Protein AF-G9ZXR1-F1 (afdb_monomer_lite)

Structure (mmCIF, N/CA/C/O backbone):
data_AF-G9ZXR1-F1
#
_entry.id   AF-G9ZXR1-F1
#
loop_
_atom_site.group_PDB
_atom_site.id
_atom_site.type_symbol
_atom_site.label_atom_id
_atom_site.label_alt_id
_atom_site.label_comp_id
_atom_site.label_asym_id
_atom_site.label_entity_id
_atom_site.label_seq_id
_atom_site.pdbx_PDB_ins_code
_atom_site.Cartn_x
_atom_site.Cartn_y
_atom_site.Cartn_z
_atom_site.occupancy
_atom_site.B_iso_or_equiv
_atom_site.auth_seq_id
_atom_site.auth_comp_id
_atom_site.auth_asym_id
_atom_site.auth_atom_id
_atom_site.pdbx_PDB_model_num
ATOM 1 N N . MET A 1 1 ? -2.263 2.602 6.188 1.00 91.31 1 MET A N 1
ATOM 2 C CA . MET A 1 1 ? -3.716 2.313 6.142 1.00 91.31 1 MET A CA 1
ATOM 3 C C . MET A 1 1 ? -4.346 2.613 7.496 1.00 91.31 1 MET A C 1
ATOM 5 O O . MET A 1 1 ? -3.610 2.649 8.475 1.00 91.31 1 MET A O 1
ATOM 9 N N . ARG A 1 2 ? -5.656 2.857 7.561 1.00 92.75 2 ARG A N 1
ATOM 10 C CA . ARG A 1 2 ? -6.400 3.026 8.820 1.00 92.75 2 ARG A CA 1
ATOM 11 C C . ARG A 1 2 ? -6.849 1.683 9.395 1.00 92.75 2 ARG A C 1
ATOM 13 O O . ARG A 1 2 ? -6.794 0.664 8.706 1.00 92.75 2 ARG A O 1
ATOM 20 N N . ARG A 1 3 ? -7.321 1.685 10.646 1.00 90.94 3 ARG A N 1
ATOM 21 C CA . ARG A 1 3 ? -7.859 0.482 11.318 1.00 90.94 3 ARG A CA 1
ATOM 22 C C . ARG A 1 3 ? -9.105 -0.122 10.665 1.00 90.94 3 ARG A C 1
ATOM 24 O O . ARG A 1 3 ? -9.376 -1.295 10.878 1.00 90.94 3 ARG A O 1
ATOM 31 N N . ASP A 1 4 ? -9.831 0.645 9.862 1.00 91.06 4 ASP A N 1
ATOM 32 C CA . ASP A 1 4 ? -10.968 0.158 9.071 1.00 91.06 4 ASP A CA 1
ATOM 33 C C . ASP A 1 4 ? -10.551 -0.491 7.735 1.00 91.06 4 ASP A C 1
ATOM 35 O O . ASP A 1 4 ? -11.411 -0.897 6.959 1.00 91.06 4 ASP A O 1
ATOM 39 N N . GLY A 1 5 ? -9.244 -0.576 7.451 1.00 91.31 5 GLY A N 1
ATOM 40 C CA . GLY A 1 5 ? -8.718 -1.119 6.198 1.00 91.31 5 GLY A CA 1
ATOM 41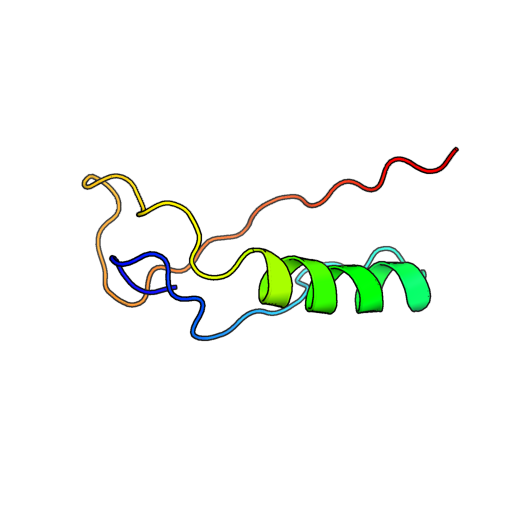 C C . GLY A 1 5 ? -8.573 -0.098 5.068 1.00 91.31 5 GLY A C 1
ATOM 42 O O . GLY A 1 5 ? -8.050 -0.428 4.001 1.00 91.31 5 GLY A O 1
ATOM 43 N N . THR A 1 6 ? -8.966 1.161 5.280 1.00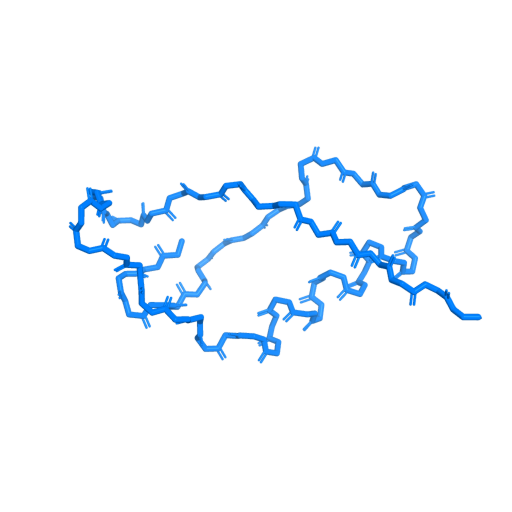 92.69 6 THR A N 1
ATOM 44 C CA . THR A 1 6 ? -8.834 2.217 4.270 1.00 92.69 6 THR A CA 1
ATOM 45 C C . THR A 1 6 ? -7.363 2.533 3.994 1.00 92.69 6 THR A C 1
ATOM 47 O O . THR A 1 6 ? -6.587 2.892 4.892 1.00 92.69 6 THR A O 1
ATOM 50 N N . VAL A 1 7 ? -6.954 2.457 2.726 1.00 92.62 7 VAL A N 1
ATOM 51 C CA . VAL A 1 7 ? -5.596 2.817 2.301 1.00 92.62 7 VAL A CA 1
ATOM 52 C C . VAL A 1 7 ? -5.503 4.333 2.118 1.00 92.62 7 VAL A C 1
ATOM 54 O O . VAL A 1 7 ? -6.076 4.897 1.198 1.00 92.62 7 VAL A O 1
ATOM 57 N N . VAL A 1 8 ? -4.768 5.003 3.009 1.00 92.69 8 VAL A N 1
ATOM 58 C CA . VAL A 1 8 ? -4.572 6.469 2.970 1.00 92.69 8 VAL A CA 1
ATOM 59 C C . VAL A 1 8 ? -3.391 6.908 2.103 1.00 92.69 8 VAL A C 1
ATOM 61 O O . VAL A 1 8 ? -3.376 8.027 1.607 1.00 92.69 8 VAL A O 1
ATOM 64 N N . ASN A 1 9 ? -2.380 6.051 1.957 1.00 93.31 9 ASN A N 1
ATOM 65 C CA . ASN A 1 9 ? -1.190 6.297 1.149 1.00 93.31 9 ASN A CA 1
ATOM 66 C C . ASN A 1 9 ? -0.527 4.953 0.817 1.00 93.31 9 ASN A C 1
ATOM 68 O O . ASN A 1 9 ? -0.608 4.015 1.617 1.00 93.31 9 ASN A O 1
ATOM 72 N N . TRP A 1 10 ? 0.142 4.879 -0.330 1.00 93.94 10 TRP A N 1
ATOM 73 C CA . TRP A 1 10 ? 0.952 3.744 -0.748 1.00 93.94 10 TRP A CA 1
ATOM 74 C C . TRP A 1 10 ? 2.125 4.211 -1.615 1.00 93.94 10 TRP A C 1
ATOM 76 O O . TRP A 1 10 ? 2.098 5.281 -2.220 1.00 93.94 10 TRP A O 1
ATOM 86 N N . ARG A 1 11 ? 3.176 3.394 -1.663 1.00 95.06 11 ARG A N 1
ATOM 87 C CA . ARG A 1 11 ? 4.323 3.588 -2.554 1.00 95.06 11 ARG A CA 1
ATOM 88 C C . ARG A 1 11 ? 4.959 2.251 -2.891 1.00 95.06 11 ARG A C 1
ATOM 90 O O . ARG A 1 11 ? 4.950 1.333 -2.071 1.00 95.06 11 ARG A O 1
ATOM 97 N N . ILE A 1 12 ? 5.595 2.182 -4.052 1.00 95.06 12 ILE A N 1
ATOM 98 C CA . ILE A 1 12 ? 6.464 1.064 -4.412 1.00 95.06 12 ILE A CA 1
ATOM 99 C C . ILE A 1 12 ? 7.817 1.275 -3.726 1.00 95.06 12 ILE A C 1
ATOM 101 O O . ILE A 1 12 ? 8.481 2.297 -3.906 1.00 95.06 12 ILE A O 1
ATOM 105 N N . VAL A 1 13 ? 8.214 0.324 -2.878 1.00 95.69 13 VAL A N 1
ATOM 106 C CA . VAL A 1 13 ? 9.537 0.339 -2.225 1.00 95.69 13 VAL A CA 1
ATOM 107 C C . VAL A 1 13 ? 10.614 -0.146 -3.194 1.00 95.69 13 VAL A C 1
ATOM 109 O O . VAL A 1 13 ? 11.697 0.431 -3.246 1.00 95.69 13 VAL A O 1
ATOM 112 N N . ARG A 1 14 ? 10.298 -1.178 -3.980 1.00 94.75 14 ARG A N 1
ATOM 113 C CA . ARG A 1 14 ? 11.147 -1.743 -5.028 1.00 94.75 14 ARG A CA 1
ATOM 114 C C . ARG A 1 14 ? 10.264 -2.112 -6.215 1.00 94.75 14 ARG A C 1
ATOM 116 O O . ARG A 1 14 ? 9.380 -2.949 -6.053 1.00 94.75 14 ARG A O 1
ATOM 123 N N . GLY A 1 15 ? 10.500 -1.467 -7.355 1.00 93.06 15 GLY A N 1
ATOM 124 C CA . GLY A 1 15 ? 9.798 -1.765 -8.603 1.00 93.06 15 GLY A CA 1
ATOM 125 C C . GLY A 1 15 ? 10.212 -3.109 -9.187 1.00 93.06 15 GLY A C 1
ATOM 126 O O . GLY A 1 15 ? 11.236 -3.689 -8.802 1.00 93.06 15 GLY A O 1
ATOM 127 N N . THR A 1 16 ? 9.407 -3.596 -10.119 1.00 92.69 16 THR A N 1
ATOM 128 C CA . THR A 1 16 ? 9.677 -4.821 -10.880 1.00 92.69 16 THR A CA 1
ATOM 129 C C . THR A 1 16 ? 10.746 -4.607 -11.956 1.00 92.69 16 THR A C 1
ATOM 131 O O . THR A 1 16 ? 11.423 -5.560 -12.337 1.00 92.69 16 THR A O 1
ATOM 134 N N . GLY A 1 17 ? 10.940 -3.355 -12.391 1.00 94.44 17 GLY A N 1
ATOM 135 C CA . GLY A 1 17 ? 11.750 -2.992 -13.558 1.00 94.44 17 GLY A CA 1
ATOM 136 C C . GLY A 1 17 ? 10.933 -2.892 -14.851 1.00 94.44 17 GLY A C 1
ATOM 137 O O . GLY A 1 17 ? 11.488 -2.505 -15.876 1.00 94.44 17 GLY A O 1
ATOM 138 N N . ASP A 1 18 ? 9.638 -3.201 -14.787 1.00 95.62 18 ASP A N 1
ATOM 139 C CA . ASP A 1 18 ? 8.668 -3.095 -15.871 1.00 95.62 18 ASP A CA 1
ATOM 140 C C . ASP A 1 18 ? 7.595 -2.063 -15.488 1.00 95.62 18 ASP A C 1
ATOM 142 O O . ASP A 1 18 ? 7.024 -2.117 -14.396 1.00 95.62 18 ASP A O 1
ATOM 146 N N . ALA A 1 19 ? 7.366 -1.083 -16.363 1.00 95.12 19 ALA A N 1
ATOM 147 C CA . ALA A 1 19 ? 6.474 0.033 -16.063 1.00 95.12 19 ALA A CA 1
ATOM 148 C C . ALA A 1 19 ? 5.000 -0.396 -15.999 1.00 95.12 19 ALA A C 1
ATOM 150 O O . ALA A 1 19 ? 4.277 0.087 -15.127 1.00 95.12 19 ALA A O 1
ATOM 151 N N . ASP A 1 20 ? 4.581 -1.332 -16.855 1.00 95.75 20 ASP A N 1
ATOM 152 C CA . ASP A 1 20 ? 3.193 -1.797 -16.924 1.00 95.75 20 ASP A CA 1
ATOM 153 C C . ASP A 1 20 ? 2.849 -2.622 -15.675 1.00 95.75 20 ASP A C 1
ATOM 155 O O . ASP A 1 20 ? 1.771 -2.485 -15.088 1.00 95.75 20 ASP A O 1
ATOM 159 N N . LEU A 1 21 ? 3.791 -3.450 -15.205 1.00 95.81 21 LEU A N 1
ATOM 160 C CA . LEU A 1 21 ? 3.628 -4.179 -13.945 1.00 95.81 21 LEU A CA 1
ATOM 161 C C . LEU A 1 21 ? 3.589 -3.238 -12.738 1.00 95.81 21 LEU A C 1
ATOM 163 O O . LEU A 1 21 ? 2.768 -3.432 -11.840 1.00 95.81 21 LEU A O 1
ATOM 167 N N . ASP A 1 22 ? 4.443 -2.216 -12.702 1.00 95.12 22 ASP A N 1
ATOM 168 C CA . ASP A 1 22 ? 4.457 -1.244 -11.607 1.00 95.12 22 ASP A CA 1
ATOM 169 C C . ASP A 1 22 ? 3.164 -0.396 -11.584 1.00 95.12 22 ASP A C 1
ATOM 171 O O . ASP A 1 22 ? 2.624 -0.136 -10.503 1.00 95.12 22 ASP A O 1
ATOM 175 N N . GLU A 1 23 ? 2.601 -0.036 -12.744 1.00 95.38 23 GLU A N 1
ATOM 176 C CA . GLU A 1 23 ? 1.291 0.628 -12.850 1.00 95.38 23 GLU A CA 1
ATOM 177 C C . GLU A 1 23 ? 0.151 -0.271 -12.344 1.00 95.38 23 GLU A C 1
ATOM 179 O O . GLU A 1 23 ? -0.687 0.164 -11.543 1.00 95.38 23 GLU A O 1
ATOM 184 N N . ALA A 1 24 ? 0.168 -1.557 -12.709 1.00 95.50 24 ALA A N 1
ATOM 185 C CA . ALA A 1 24 ? -0.832 -2.528 -12.270 1.00 95.50 24 ALA A CA 1
ATOM 186 C C . ALA A 1 24 ? -0.889 -2.692 -10.737 1.00 95.50 24 ALA A C 1
ATOM 188 O O . ALA A 1 24 ? -1.952 -3.010 -10.191 1.00 95.50 24 ALA A O 1
ATOM 189 N N . VAL A 1 25 ? 0.215 -2.442 -10.014 1.00 94.88 25 VAL A N 1
ATOM 190 C CA . VAL A 1 25 ? 0.213 -2.398 -8.537 1.00 94.88 25 VAL A CA 1
ATOM 191 C C . VAL A 1 25 ? -0.716 -1.297 -8.025 1.00 94.88 25 VAL A C 1
ATOM 193 O O . VAL A 1 25 ? -1.461 -1.516 -7.066 1.00 94.88 25 VAL A O 1
ATOM 196 N N . GLY A 1 26 ? -0.700 -0.123 -8.657 1.00 93.38 26 GLY A N 1
ATOM 197 C CA . GLY A 1 26 ? -1.546 1.000 -8.265 1.00 93.38 26 GLY A CA 1
ATOM 198 C C . GLY A 1 26 ? -3.024 0.684 -8.436 1.00 93.38 26 GLY A C 1
ATOM 199 O O . GLY A 1 26 ? -3.812 0.870 -7.503 1.00 93.38 26 GLY A O 1
ATOM 200 N N . GLU A 1 27 ? -3.396 0.121 -9.584 1.00 94.94 27 GLU A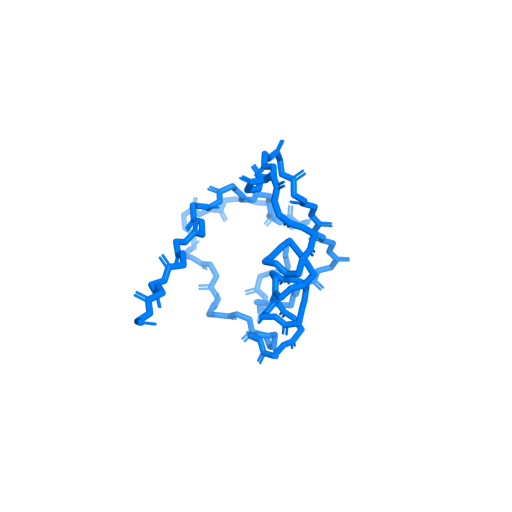 N 1
ATOM 201 C CA . GLU A 1 27 ? -4.771 -0.319 -9.807 1.00 94.94 27 GLU A CA 1
ATOM 202 C C . GLU A 1 27 ? -5.194 -1.431 -8.838 1.00 94.94 27 GLU A C 1
ATOM 204 O O . GLU A 1 27 ? -6.325 -1.443 -8.350 1.00 94.94 27 GLU A O 1
ATOM 209 N N . MET A 1 28 ? -4.291 -2.371 -8.536 1.00 94.25 28 MET A N 1
ATOM 210 C CA . MET A 1 28 ? -4.546 -3.438 -7.570 1.00 94.25 28 MET A CA 1
ATOM 211 C C . MET A 1 28 ? -4.901 -2.859 -6.198 1.00 94.25 28 MET A C 1
ATOM 213 O O . MET A 1 28 ? -5.886 -3.290 -5.602 1.00 94.25 28 MET A O 1
ATOM 217 N N . ILE A 1 29 ? -4.143 -1.872 -5.710 1.00 92.56 29 ILE A N 1
ATOM 218 C CA . ILE A 1 29 ? -4.392 -1.232 -4.409 1.00 92.56 29 ILE A CA 1
ATOM 219 C C . ILE A 1 29 ? -5.730 -0.488 -4.409 1.00 92.56 29 ILE A C 1
ATOM 221 O O . ILE A 1 29 ? -6.478 -0.588 -3.437 1.00 92.56 29 ILE A O 1
ATOM 225 N N . GLN A 1 30 ? -6.060 0.219 -5.495 1.00 91.44 30 GLN A N 1
ATOM 226 C CA . GLN A 1 30 ? -7.347 0.910 -5.620 1.00 91.44 30 GLN A CA 1
ATOM 227 C C . GLN A 1 30 ? -8.524 -0.068 -5.569 1.00 91.44 30 GLN A C 1
ATOM 229 O O . GLN A 1 30 ? -9.471 0.156 -4.818 1.00 91.44 30 GLN A O 1
ATOM 234 N N . ARG A 1 31 ? -8.446 -1.179 -6.312 1.00 92.25 31 ARG A N 1
ATOM 235 C CA . ARG A 1 31 ? -9.485 -2.223 -6.315 1.00 92.25 31 ARG A CA 1
ATOM 236 C C . ARG A 1 31 ? -9.592 -2.963 -4.984 1.00 92.25 31 ARG A C 1
ATOM 238 O O . ARG A 1 31 ? -10.673 -3.417 -4.631 1.00 92.25 31 ARG A O 1
ATOM 245 N N . ALA A 1 32 ? -8.479 -3.116 -4.272 1.00 90.00 32 ALA A N 1
ATOM 246 C CA . ALA A 1 32 ? -8.433 -3.834 -3.005 1.00 90.00 32 ALA A CA 1
ATOM 247 C C . ALA A 1 32 ? -8.912 -2.995 -1.808 1.00 90.00 32 ALA A C 1
ATOM 249 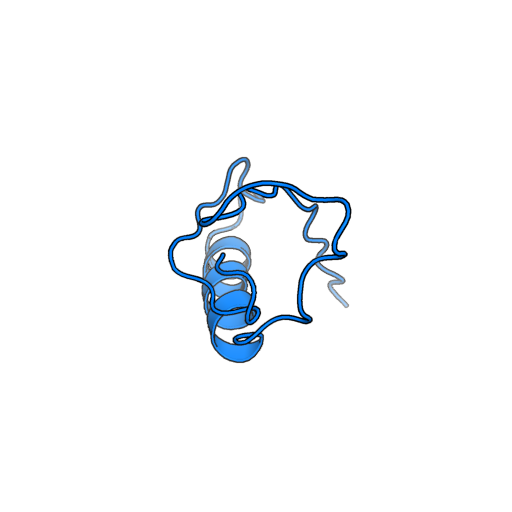O O . ALA A 1 32 ? -9.026 -3.535 -0.714 1.00 90.00 32 ALA A O 1
ATOM 250 N N . SER A 1 33 ? -9.164 -1.692 -1.979 1.00 88.00 33 SER A N 1
ATOM 251 C CA . SER A 1 33 ? -9.623 -0.830 -0.889 1.00 88.00 33 SER A CA 1
ATOM 252 C C . SER A 1 33 ? -11.138 -0.974 -0.644 1.00 88.00 33 SER A C 1
ATOM 254 O O . SER A 1 33 ? -11.909 -0.858 -1.596 1.00 88.00 33 SER A O 1
ATOM 256 N N . PRO A 1 34 ? -11.593 -1.114 0.618 1.00 90.56 34 PRO A N 1
ATOM 257 C CA . PRO A 1 34 ? -10.785 -1.247 1.829 1.00 90.56 34 PRO A CA 1
ATOM 258 C C . PRO A 1 34 ? -10.217 -2.664 1.985 1.00 90.56 34 PRO A C 1
ATOM 260 O O . PRO A 1 34 ? -10.880 -3.661 1.702 1.00 90.56 34 PRO A O 1
ATOM 263 N N . LEU A 1 35 ? -8.984 -2.739 2.482 1.00 89.69 35 LEU A N 1
ATOM 264 C CA . LEU A 1 35 ? -8.344 -4.005 2.821 1.00 89.69 35 LEU A CA 1
ATOM 265 C C . LEU A 1 35 ? -8.998 -4.625 4.069 1.00 89.69 35 LEU A C 1
ATOM 267 O O . LEU A 1 35 ? -9.689 -3.931 4.816 1.00 89.69 35 LEU A O 1
ATOM 271 N N . PRO A 1 36 ? -8.762 -5.917 4.355 1.00 90.75 36 PRO A N 1
ATOM 272 C CA . PRO A 1 36 ? -9.125 -6.494 5.642 1.00 90.75 36 PRO A CA 1
ATOM 273 C C . PRO A 1 36 ? -8.546 -5.674 6.799 1.00 90.75 36 PRO A C 1
ATOM 275 O O . PRO A 1 36 ? -7.402 -5.212 6.735 1.00 90.75 36 PRO A O 1
ATOM 278 N N . ALA A 1 37 ? -9.337 -5.510 7.861 1.00 90.44 37 ALA A N 1
ATOM 279 C CA . ALA A 1 37 ? -8.897 -4.788 9.043 1.00 90.44 37 ALA A CA 1
ATOM 280 C C . ALA A 1 37 ? -7.614 -5.430 9.616 1.00 90.44 37 ALA A C 1
ATOM 282 O O . ALA A 1 37 ? -7.525 -6.661 9.698 1.00 90.44 37 ALA A O 1
ATOM 283 N N . PRO A 1 38 ? -6.617 -4.621 10.009 1.00 88.38 38 PRO A N 1
ATOM 284 C CA . PRO A 1 38 ? -5.400 -5.130 10.617 1.00 88.38 38 PRO A CA 1
ATOM 285 C C . PRO A 1 38 ? -5.708 -5.833 11.944 1.00 88.38 38 PRO A C 1
ATOM 287 O O . PRO A 1 38 ? -6.611 -5.405 12.670 1.00 88.38 38 PRO A O 1
ATOM 290 N N . PRO A 1 39 ? -4.948 -6.882 12.296 1.00 90.75 39 PRO A N 1
ATOM 291 C CA . PRO A 1 39 ? -5.096 -7.543 13.584 1.00 90.75 39 PRO A CA 1
ATOM 292 C C . PRO A 1 39 ? -4.861 -6.557 14.745 1.00 90.75 39 PRO A C 1
ATOM 294 O O . PRO A 1 39 ? -4.057 -5.628 14.618 1.00 90.75 39 PRO A O 1
ATOM 297 N N . PRO A 1 40 ? -5.546 -6.744 15.889 1.00 88.81 40 PRO A N 1
ATOM 298 C CA . PRO A 1 40 ? -5.561 -5.776 16.988 1.00 88.81 40 PRO A CA 1
ATOM 299 C C . PRO A 1 40 ? -4.199 -5.586 17.667 1.00 88.81 40 PRO A C 1
ATOM 301 O O . PRO A 1 40 ? -3.976 -4.539 18.267 1.00 88.81 40 PRO A O 1
ATOM 304 N N . GLU A 1 41 ? -3.298 -6.565 17.545 1.00 90.62 41 GLU A N 1
ATOM 305 C CA . GLU A 1 41 ? -1.913 -6.513 18.032 1.00 90.62 41 GLU A CA 1
ATOM 306 C C . GLU A 1 41 ? -1.042 -5.473 17.310 1.00 90.62 41 GLU A C 1
ATOM 308 O O . GLU A 1 41 ? -0.023 -5.047 17.848 1.00 90.62 41 GLU A O 1
ATOM 313 N N . LEU A 1 42 ? -1.433 -5.043 16.104 1.00 88.25 42 LEU A N 1
ATOM 314 C CA . LEU A 1 42 ? -0.741 -3.972 15.398 1.00 88.25 42 LEU A CA 1
ATOM 315 C C . LEU A 1 42 ? -1.197 -2.625 15.954 1.00 88.25 42 LEU A C 1
ATOM 317 O O . LEU A 1 42 ? -2.339 -2.196 15.769 1.00 88.25 42 LEU A O 1
ATOM 321 N N . GLU A 1 43 ? -0.289 -1.950 16.646 1.00 88.00 43 GLU A N 1
ATOM 322 C CA . GLU A 1 43 ? -0.515 -0.627 17.219 1.00 88.00 43 GLU A CA 1
ATOM 323 C C . GLU A 1 43 ? -0.386 0.496 16.172 1.00 88.00 43 GLU A C 1
ATOM 325 O O . GLU A 1 43 ? 0.227 0.339 15.116 1.00 88.00 43 GLU A O 1
ATOM 330 N N . GLY A 1 44 ? -0.987 1.653 16.474 1.00 88.19 44 GLY A N 1
ATOM 331 C CA . GLY A 1 44 ? -0.956 2.849 15.623 1.00 88.19 44 GLY A CA 1
ATOM 332 C C . GLY A 1 44 ? -2.209 3.077 14.768 1.00 88.19 44 GLY A C 1
ATOM 333 O O . GLY A 1 44 ? -3.049 2.187 14.601 1.00 88.19 44 GLY A O 1
ATOM 334 N N . ASP A 1 45 ? -2.334 4.315 14.280 1.00 89.31 45 ASP A N 1
ATOM 335 C CA . ASP A 1 45 ? -3.263 4.784 13.244 1.00 89.31 45 ASP A CA 1
ATOM 336 C C . ASP A 1 45 ? -2.719 6.123 12.682 1.00 89.31 45 ASP A C 1
ATOM 338 O O . ASP A 1 45 ? -2.685 7.113 13.414 1.00 89.31 45 ASP A O 1
ATOM 342 N N . PRO A 1 46 ? -2.222 6.185 11.431 1.00 90.94 46 PRO A N 1
ATOM 343 C CA . PRO A 1 46 ? -2.221 5.133 10.420 1.00 90.94 46 PRO A CA 1
ATOM 344 C C . PRO A 1 46 ? -1.160 4.048 10.668 1.00 90.94 46 PRO A C 1
ATOM 346 O O . PRO A 1 46 ? -0.054 4.313 11.130 1.00 90.94 46 PRO A O 1
ATOM 349 N N . ILE A 1 47 ? -1.485 2.821 10.268 1.00 92.19 47 ILE A N 1
ATOM 350 C CA . ILE A 1 47 ? -0.591 1.658 10.301 1.00 92.19 47 ILE A CA 1
ATOM 351 C C . ILE A 1 47 ?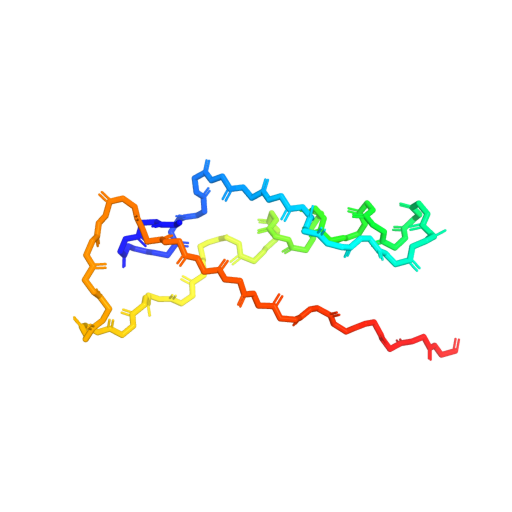 0.235 1.617 9.010 1.00 92.19 47 ILE A C 1
ATOM 353 O O . ILE A 1 47 ? -0.317 1.739 7.907 1.00 92.19 47 ILE A O 1
ATOM 357 N N . ASN A 1 48 ? 1.553 1.439 9.136 1.00 91.81 48 ASN A N 1
ATOM 358 C CA . ASN A 1 48 ? 2.479 1.323 8.009 1.00 91.81 48 ASN A CA 1
ATOM 359 C C . ASN A 1 48 ? 2.919 -0.136 7.822 1.00 91.81 48 ASN A C 1
ATOM 361 O O . ASN A 1 48 ? 3.408 -0.757 8.761 1.00 91.81 48 ASN A O 1
ATOM 365 N N . LEU A 1 49 ? 2.743 -0.677 6.616 1.00 89.50 49 LEU A N 1
ATOM 366 C CA . LEU A 1 49 ? 3.034 -2.073 6.288 1.00 89.50 49 LEU A CA 1
ATOM 367 C C . LEU A 1 49 ? 3.813 -2.144 4.980 1.00 89.50 49 LEU A C 1
ATOM 369 O O . LEU A 1 49 ? 3.494 -1.449 4.019 1.00 89.50 49 LEU A O 1
ATOM 373 N N . THR A 1 50 ? 4.803 -3.031 4.934 1.00 92.94 50 THR A N 1
ATOM 374 C CA . THR A 1 50 ? 5.474 -3.422 3.691 1.00 92.94 50 THR A CA 1
ATOM 375 C C . THR A 1 50 ? 5.117 -4.869 3.400 1.00 92.94 50 THR A C 1
ATOM 377 O O . THR A 1 50 ? 5.402 -5.749 4.208 1.00 92.94 50 THR A O 1
ATOM 380 N N . VAL A 1 51 ? 4.486 -5.111 2.252 1.00 91.12 51 VAL A N 1
ATOM 381 C CA . VAL A 1 51 ? 4.064 -6.448 1.817 1.00 91.12 51 VAL A CA 1
ATOM 382 C C . VAL A 1 51 ? 4.676 -6.778 0.455 1.00 91.12 51 VAL A C 1
ATOM 384 O O . VAL A 1 51 ? 4.814 -5.883 -0.382 1.00 91.12 51 VAL A O 1
ATOM 387 N N . PRO A 1 52 ? 5.066 -8.039 0.203 1.00 93.62 52 PRO A N 1
ATOM 388 C CA . PRO A 1 52 ? 5.544 -8.445 -1.110 1.00 93.62 52 PRO A CA 1
ATOM 389 C C . PRO A 1 52 ? 4.370 -8.603 -2.086 1.00 93.62 52 PRO A C 1
ATOM 391 O O . PRO A 1 52 ? 3.400 -9.298 -1.789 1.00 93.62 52 PRO A O 1
ATOM 394 N N . VAL A 1 53 ? 4.494 -8.022 -3.279 1.00 92.88 53 VAL A N 1
ATOM 395 C CA . VAL A 1 53 ? 3.571 -8.244 -4.404 1.00 92.88 53 VAL A CA 1
ATOM 396 C C . VAL A 1 53 ? 4.253 -9.169 -5.408 1.00 92.88 53 VAL A C 1
ATOM 398 O O . VAL A 1 53 ? 5.418 -8.968 -5.748 1.00 92.88 53 VAL A O 1
ATOM 401 N N . ARG A 1 54 ? 3.551 -10.216 -5.850 1.00 92.56 54 ARG A N 1
ATOM 402 C CA . ARG A 1 54 ? 4.065 -11.204 -6.808 1.00 92.56 54 ARG A CA 1
ATOM 403 C C . ARG A 1 54 ? 3.141 -11.279 -8.015 1.00 92.56 54 ARG A C 1
ATOM 405 O O . ARG A 1 54 ? 1.970 -11.623 -7.869 1.00 92.56 54 ARG A O 1
ATOM 412 N N . PHE A 1 55 ? 3.689 -11.010 -9.194 1.00 92.50 55 PHE A N 1
ATOM 413 C CA . PHE A 1 55 ? 3.003 -11.226 -10.462 1.00 92.50 55 PHE A CA 1
ATOM 414 C C 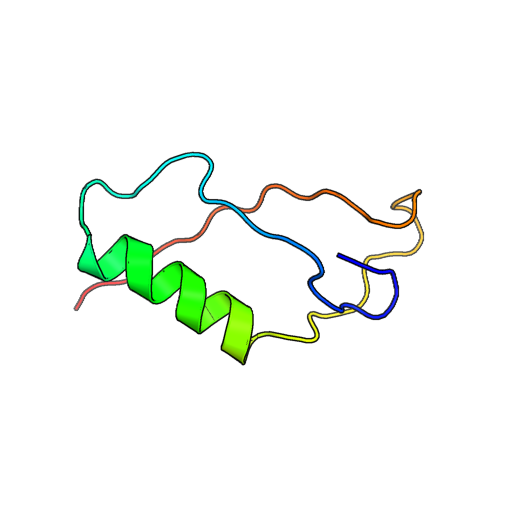. PHE A 1 55 ? 3.165 -12.679 -10.905 1.00 92.50 55 PHE A C 1
ATOM 416 O O . PHE A 1 55 ? 4.241 -13.260 -10.777 1.00 92.50 55 PHE A O 1
ATOM 423 N N . ASN A 1 56 ? 2.089 -13.263 -11.428 1.00 92.81 56 ASN A N 1
ATOM 424 C CA . ASN A 1 56 ? 2.113 -14.570 -12.077 1.00 92.81 56 ASN A CA 1
ATOM 425 C C . ASN A 1 56 ? 1.776 -14.349 -13.550 1.00 92.81 56 ASN A C 1
ATOM 427 O O . ASN A 1 56 ? 0.604 -14.222 -13.903 1.00 92.81 56 ASN A O 1
ATOM 431 N N . LEU A 1 57 ? 2.811 -14.245 -14.380 1.00 90.00 57 LEU A N 1
ATOM 432 C CA . LEU A 1 57 ? 2.678 -14.118 -15.829 1.00 90.00 57 LEU A CA 1
ATOM 433 C C . LEU A 1 57 ? 2.425 -15.509 -16.422 1.00 90.00 57 LEU A C 1
ATOM 435 O O . LEU A 1 57 ? 2.975 -16.496 -15.929 1.00 90.00 57 LEU A O 1
ATOM 439 N N . ARG A 1 58 ? 1.560 -15.588 -17.430 1.00 83.56 58 ARG A N 1
ATOM 440 C CA . ARG A 1 58 ? 1.259 -16.822 -18.164 1.00 83.56 58 ARG A CA 1
ATOM 441 C C . ARG A 1 58 ? 1.730 -16.698 -19.598 1.00 83.56 58 ARG A C 1
ATOM 443 O O . ARG A 1 58 ? 1.619 -15.573 -20.129 1.00 83.56 58 ARG A O 1
#

Radius of gyration: 12.76 Å; chains: 1; bounding box: 23×23×36 Å

pLDDT: mean 92.13, std 2.51, range [83.56, 95.81]

Foldseek 3Di:
DFQQQADPDDDDPDDPPDPVVRVVVVVVSVVCPSPPGDDPVQDDPPGDDDDDDDDDDD

Sequence (58 aa):
MRRDGTVVNWRIVRGTGDADLDEAVGEMIQRASPLPAPPPELEGDPINLTVPVRFNLR

Secondary structure (DSSP, 8-state):
--TTS-------SS--S-HHHHHHHHHHHHHHPSPPPPPTTS--SS------------